Protein AF-N9XUN8-F1 (afdb_monomer_lite)

pLDDT: mean 89.66, std 9.41, range [44.03, 97.38]

Secondary structure (DSSP, 8-state):
-HHHHHHHHTT----HHHHHHHHHHHHHHHHHHHHHHHHHHHHHHT--SHHHHHH-TTT---HHHHHH-HHHHHHHHHHHHTS--TT-HHHHHHHHHHHHHHHHHHHHHHHHHHHHHHHHHHHHHHHHHHHHHHHHHHHHHHHHHHHHHHHHHHHHHHHHHHHHHT-

Foldseek 3Di:
DVVVCCVVQVPDDDPPVRVVVVVVVVVVVVVVVVVVVVVVVVCVVCQQDLVNLQPDPVNVHHSVRCVVDPVNVVVSVVCNVPDDPPPCPVVVVVVVVVVVVVVVVVVVVVVVVVVVVVVVVVVVVVVVVVVVVVVVVVVVVVVVVVVVVVVVVVVVVVVVVVVVVVD

Radius of gyration: 45.72 Å; chains: 1; bounding box: 92×38×137 Å

Sequence (167 aa):
MDEILRELFSGEEIPQKSLDRILKAEEIINNVELENQKLVQNIEKNEINISFFANDKKLGITRKSIYLDKYLLKFLNYRIKNKKDYLNVNKIEKLEKNIEDLNEEYYKVIDNIIDVFDLRMQSETYQKTIEELLEENKKLRNVVKEKQITINNLNNELKSYKIIKLR

Structure (mmCIF, N/CA/C/O backbone):
data_AF-N9XUN8-F1
#
_entry.id   AF-N9XUN8-F1
#
loop_
_atom_site.group_PDB
_atom_site.id
_atom_site.type_symbol
_atom_site.label_atom_id
_atom_site.label_alt_id
_atom_site.label_comp_id
_atom_site.label_asym_id
_atom_site.label_entity_id
_atom_site.label_seq_id
_atom_site.pdbx_PDB_ins_code
_atom_site.Cartn_x
_atom_site.Cartn_y
_atom_site.Cartn_z
_atom_site.occupancy
_atom_site.B_iso_or_equiv
_atom_site.auth_seq_id
_atom_site.auth_comp_id
_atom_site.auth_asym_id
_atom_site.auth_atom_id
_atom_site.pdbx_PDB_model_num
ATOM 1 N N . MET A 1 1 ? 1.555 -18.604 31.772 1.00 58.94 1 MET A N 1
ATOM 2 C CA . MET A 1 1 ? 2.174 -18.219 33.058 1.00 58.94 1 MET A CA 1
ATOM 3 C C . MET A 1 1 ? 3.481 -18.973 33.282 1.00 58.94 1 MET A C 1
ATOM 5 O O . MET A 1 1 ? 4.511 -18.319 33.316 1.00 58.94 1 MET A O 1
ATOM 9 N N . ASP A 1 2 ? 3.481 -20.313 33.314 1.00 63.94 2 ASP A N 1
ATOM 10 C CA . ASP A 1 2 ? 4.719 -21.107 33.465 1.00 63.94 2 ASP A CA 1
ATOM 11 C C . ASP A 1 2 ? 5.776 -20.846 32.381 1.00 63.94 2 ASP A C 1
ATOM 13 O O . ASP A 1 2 ? 6.959 -20.795 32.697 1.00 63.94 2 ASP A O 1
ATOM 17 N N . GLU A 1 3 ? 5.382 -20.636 31.122 1.00 69.19 3 GLU A N 1
ATOM 18 C CA . GLU A 1 3 ? 6.335 -20.313 30.045 1.00 69.19 3 GLU A CA 1
ATOM 19 C C . GLU A 1 3 ? 6.958 -18.922 30.198 1.00 69.19 3 GLU A C 1
ATOM 21 O O . GLU A 1 3 ? 8.174 -18.801 30.124 1.00 69.19 3 GLU A O 1
ATOM 26 N N . ILE A 1 4 ? 6.157 -17.898 30.511 1.00 75.00 4 ILE A N 1
ATOM 27 C CA . ILE A 1 4 ? 6.629 -16.514 30.705 1.00 75.00 4 ILE A CA 1
ATOM 28 C C . ILE A 1 4 ? 7.573 -16.425 31.912 1.00 75.00 4 ILE A C 1
ATOM 30 O O . ILE A 1 4 ? 8.613 -15.774 31.853 1.00 75.00 4 ILE A O 1
ATOM 34 N N . LEU A 1 5 ? 7.239 -17.111 33.011 1.00 74.44 5 LEU A N 1
ATOM 35 C CA . LEU A 1 5 ? 8.100 -17.158 34.194 1.00 74.44 5 LEU A CA 1
ATOM 36 C C . LEU A 1 5 ? 9.396 -17.934 33.925 1.00 74.44 5 LEU A C 1
ATOM 38 O O . LEU A 1 5 ? 10.455 -17.523 34.395 1.00 74.44 5 LEU A O 1
ATOM 42 N N . ARG A 1 6 ? 9.345 -19.024 33.146 1.00 72.19 6 ARG A N 1
ATOM 43 C CA . ARG A 1 6 ? 10.550 -19.765 32.732 1.00 72.19 6 ARG A CA 1
ATOM 44 C C . ARG A 1 6 ? 11.441 -18.947 31.803 1.00 72.19 6 ARG A C 1
ATOM 46 O O . ARG A 1 6 ? 12.657 -19.016 31.948 1.00 72.19 6 ARG A O 1
ATOM 53 N N . GLU A 1 7 ? 10.856 -18.176 30.894 1.00 79.12 7 GLU A N 1
ATOM 54 C CA . GLU A 1 7 ? 11.583 -17.297 29.978 1.00 79.12 7 GLU A CA 1
ATOM 55 C C . GLU A 1 7 ? 12.267 -16.142 30.725 1.00 79.12 7 GLU A C 1
ATOM 57 O O . GLU A 1 7 ? 13.452 -15.889 30.520 1.00 79.12 7 GLU A O 1
ATOM 62 N N . LEU A 1 8 ? 11.560 -15.489 31.652 1.00 80.00 8 LEU A N 1
ATOM 63 C CA . LEU A 1 8 ? 12.080 -14.327 32.382 1.00 80.00 8 LEU A CA 1
ATOM 64 C C . LEU A 1 8 ? 13.109 -14.677 33.459 1.00 80.00 8 LEU A C 1
ATOM 66 O O . LEU A 1 8 ? 14.034 -13.900 33.680 1.00 80.00 8 LEU A O 1
ATOM 70 N N . PHE A 1 9 ? 12.948 -15.814 34.139 1.00 82.94 9 PHE A N 1
ATOM 71 C CA . PHE A 1 9 ? 13.759 -16.151 35.313 1.00 82.94 9 PHE A CA 1
ATOM 72 C C . PHE A 1 9 ? 14.689 -17.349 35.100 1.00 82.94 9 PHE A C 1
ATOM 74 O O . PHE A 1 9 ? 15.444 -17.679 36.001 1.00 82.94 9 PHE A O 1
ATOM 81 N N . SER A 1 10 ? 14.680 -17.999 33.928 1.00 76.62 10 SER A N 1
ATOM 82 C CA . SER A 1 10 ? 15.698 -18.981 33.498 1.00 76.62 10 SER A CA 1
ATOM 83 C C . SER A 1 10 ? 16.107 -20.032 34.552 1.00 76.62 10 SER A C 1
ATOM 85 O O . SER A 1 10 ? 17.269 -20.422 34.643 1.00 76.62 10 SER A O 1
ATOM 87 N N . GLY A 1 11 ? 15.151 -20.519 35.349 1.00 67.75 11 GLY A N 1
ATOM 88 C CA . GLY A 1 11 ? 15.398 -21.535 36.381 1.00 67.75 11 GLY A CA 1
ATOM 89 C C . GLY A 1 11 ? 15.862 -21.001 37.741 1.00 67.75 11 GLY A C 1
ATOM 90 O O . GLY A 1 11 ? 16.204 -21.803 38.608 1.00 67.75 11 GLY A O 1
ATOM 91 N N . GLU A 1 12 ? 15.853 -19.684 37.957 1.00 79.06 12 GLU A N 1
ATOM 92 C CA . GLU A 1 12 ? 16.028 -19.083 39.280 1.00 79.06 12 GLU A CA 1
ATOM 93 C C . GLU A 1 12 ? 14.847 -19.413 40.203 1.00 79.06 12 GLU A C 1
ATOM 95 O O . GLU A 1 12 ? 13.677 -19.389 39.807 1.00 79.06 12 GLU A O 1
ATOM 100 N N . GLU A 1 13 ? 15.153 -19.706 41.467 1.00 81.19 13 GLU A N 1
ATOM 101 C CA . GLU A 1 13 ? 14.137 -19.977 42.478 1.00 81.19 13 GLU A CA 1
ATOM 102 C C . GLU A 1 13 ? 13.512 -18.652 42.944 1.00 81.19 13 GLU A C 1
ATOM 104 O O . GLU A 1 13 ? 14.134 -17.847 43.640 1.00 81.19 13 GLU A O 1
ATOM 109 N N . ILE A 1 14 ? 12.270 -18.397 42.526 1.00 83.69 14 ILE A N 1
ATOM 110 C CA . ILE A 1 14 ? 11.558 -17.159 42.854 1.00 83.69 14 ILE A CA 1
ATOM 111 C C . ILE A 1 14 ? 11.118 -17.210 44.327 1.00 83.69 14 ILE A C 1
ATOM 113 O O . ILE A 1 14 ? 10.348 -18.099 44.702 1.00 83.69 14 ILE A O 1
ATOM 117 N N . PRO A 1 15 ? 11.507 -16.239 45.179 1.00 91.50 15 PRO A N 1
ATOM 118 C CA . PRO A 1 15 ? 11.033 -16.193 46.558 1.00 91.50 15 PRO A CA 1
ATOM 119 C C . PRO A 1 15 ? 9.504 -16.121 46.619 1.00 91.50 15 PRO A C 1
ATOM 121 O O . PRO A 1 15 ? 8.899 -15.313 45.912 1.00 91.50 15 PRO A O 1
ATOM 124 N N . GLN A 1 16 ? 8.875 -16.873 47.529 1.00 88.69 16 GLN A N 1
ATOM 125 C CA . GLN A 1 16 ? 7.408 -16.984 47.606 1.00 88.69 16 GLN A CA 1
ATOM 126 C C . GLN A 1 16 ? 6.687 -15.626 47.639 1.00 88.69 16 GLN A C 1
ATOM 128 O O . GLN A 1 16 ? 5.711 -15.414 46.930 1.00 88.69 16 GLN A O 1
ATOM 133 N N . LYS A 1 17 ? 7.204 -14.655 48.406 1.00 94.00 17 LYS A N 1
ATOM 134 C CA . LYS A 1 17 ? 6.619 -13.301 48.472 1.00 94.00 17 LYS A CA 1
ATOM 135 C C . LYS A 1 17 ? 6.643 -12.569 47.129 1.00 94.00 17 LYS A C 1
ATOM 137 O O . LYS A 1 17 ? 5.767 -11.745 46.874 1.00 94.00 17 LYS A O 1
ATOM 142 N N . SER A 1 18 ? 7.670 -12.802 46.318 1.00 91.81 18 SER A N 1
ATOM 143 C CA . SER A 1 18 ? 7.778 -12.237 44.974 1.00 91.81 18 SER A CA 1
ATOM 144 C C . SER A 1 18 ? 6.825 -12.955 44.027 1.00 91.81 18 SER A C 1
ATOM 146 O O . SER A 1 18 ? 6.095 -12.282 43.306 1.00 91.81 18 SER A O 1
ATOM 148 N N . LEU A 1 19 ? 6.753 -14.288 44.103 1.00 89.19 19 LEU A N 1
ATOM 149 C CA . LEU A 1 19 ? 5.812 -15.090 43.324 1.00 89.19 19 LEU A CA 1
ATOM 150 C C . LEU A 1 19 ? 4.359 -14.652 43.570 1.00 89.19 19 LEU A C 1
ATOM 152 O O . LEU A 1 19 ? 3.648 -14.347 42.620 1.00 89.19 19 LEU A O 1
ATOM 156 N N . ASP A 1 20 ? 3.949 -14.490 44.831 1.00 90.56 20 ASP A N 1
ATOM 157 C CA . ASP A 1 20 ? 2.599 -14.032 45.189 1.00 90.56 20 ASP A CA 1
ATOM 158 C C . ASP A 1 20 ? 2.271 -12.642 44.609 1.00 90.56 20 ASP A C 1
ATOM 160 O O . ASP A 1 20 ? 1.130 -12.359 44.239 1.00 90.56 20 ASP A O 1
ATOM 164 N N . ARG A 1 21 ? 3.261 -11.740 44.537 1.00 93.69 21 ARG A N 1
ATOM 165 C CA . ARG A 1 21 ? 3.089 -10.407 43.933 1.00 93.69 21 ARG A CA 1
ATOM 166 C C . ARG A 1 21 ? 2.976 -10.487 42.419 1.00 93.69 21 ARG A C 1
ATOM 168 O O . ARG A 1 21 ? 2.166 -9.760 41.856 1.00 93.69 21 ARG A O 1
ATOM 175 N N . ILE A 1 22 ? 3.762 -11.355 41.785 1.00 91.25 22 ILE A N 1
ATOM 176 C CA . ILE A 1 22 ? 3.708 -11.583 40.340 1.00 91.25 22 ILE A CA 1
ATOM 177 C C . ILE A 1 22 ? 2.347 -12.167 39.957 1.00 91.25 22 ILE A C 1
ATOM 179 O O . ILE A 1 22 ? 1.711 -11.644 39.052 1.00 91.25 22 ILE A O 1
ATOM 183 N N . LEU A 1 23 ? 1.845 -13.158 40.699 1.00 89.69 23 LEU A N 1
ATOM 184 C CA . LEU A 1 23 ? 0.512 -13.726 40.469 1.00 89.69 23 LEU A CA 1
ATOM 185 C C . LEU A 1 23 ? -0.594 -12.667 40.567 1.00 89.69 23 LEU A C 1
ATOM 187 O O . LEU A 1 23 ? -1.477 -12.619 39.716 1.00 89.69 23 LEU A O 1
ATOM 191 N N . LYS A 1 24 ? -0.522 -11.773 41.561 1.00 94.19 24 LYS A N 1
ATOM 192 C CA . LYS A 1 24 ? -1.464 -10.648 41.684 1.00 94.19 24 LYS A CA 1
ATOM 193 C C . LYS A 1 24 ? -1.336 -9.642 40.545 1.00 94.19 24 LYS A C 1
ATOM 195 O O . LYS A 1 24 ? -2.346 -9.125 40.079 1.00 94.19 24 LYS A O 1
ATOM 200 N N . ALA A 1 25 ? -0.112 -9.333 40.117 1.00 94.00 25 ALA A N 1
ATOM 201 C CA . ALA A 1 25 ? 0.111 -8.451 38.977 1.00 94.00 25 ALA A CA 1
ATOM 202 C C . ALA A 1 25 ? -0.495 -9.054 37.703 1.00 94.00 25 ALA A C 1
ATOM 204 O O . ALA A 1 25 ? -1.202 -8.360 36.982 1.00 94.00 25 ALA A O 1
ATOM 205 N N . GLU A 1 26 ? -0.298 -10.353 37.489 1.00 91.31 26 GLU A N 1
ATOM 206 C CA . GLU A 1 26 ? -0.846 -11.091 36.355 1.00 91.31 26 GLU A CA 1
ATOM 207 C C . GLU A 1 26 ? -2.380 -11.135 36.380 1.00 91.31 26 GLU A C 1
ATOM 209 O O . GLU A 1 26 ? -3.030 -10.963 35.353 1.00 91.31 26 GLU A O 1
ATOM 214 N N . GLU A 1 27 ? -2.993 -11.307 37.553 1.00 94.81 27 GLU A N 1
ATOM 215 C CA . GLU A 1 27 ? -4.449 -11.224 37.704 1.00 94.81 27 GLU A CA 1
ATOM 216 C C . GLU A 1 27 ? -4.976 -9.832 37.318 1.00 94.81 27 GLU A C 1
ATOM 218 O O . GLU A 1 27 ? -5.962 -9.713 36.588 1.00 94.81 27 GLU A O 1
ATOM 223 N N . ILE A 1 28 ? -4.295 -8.767 37.756 1.00 96.56 28 ILE A N 1
ATOM 224 C CA . ILE A 1 28 ? -4.647 -7.390 37.387 1.00 96.56 28 ILE A CA 1
ATOM 225 C C . ILE A 1 28 ? -4.500 -7.181 35.875 1.00 96.56 28 ILE A C 1
ATOM 227 O O . ILE A 1 28 ? -5.413 -6.631 35.261 1.00 96.56 28 ILE A O 1
ATOM 231 N N . ILE A 1 29 ? -3.395 -7.633 35.274 1.00 94.75 29 ILE A N 1
ATOM 232 C CA . ILE A 1 29 ? -3.150 -7.530 33.829 1.00 94.75 29 ILE A CA 1
ATOM 233 C C . ILE A 1 29 ? -4.267 -8.234 33.055 1.00 94.75 29 ILE A C 1
ATOM 235 O O . ILE A 1 29 ? -4.909 -7.601 32.222 1.00 94.75 29 ILE A O 1
ATOM 239 N N . ASN A 1 30 ? -4.581 -9.487 33.395 1.00 95.00 30 ASN A N 1
ATOM 240 C CA . ASN A 1 30 ? -5.645 -10.251 32.740 1.00 95.00 30 ASN A CA 1
ATOM 241 C C . ASN A 1 30 ? -7.010 -9.553 32.835 1.00 95.00 30 ASN A C 1
ATOM 243 O O . ASN A 1 30 ? -7.751 -9.483 31.853 1.00 95.00 30 ASN A O 1
ATOM 247 N N . ASN A 1 31 ? -7.349 -8.999 34.002 1.00 96.88 31 ASN A N 1
ATOM 248 C CA . ASN A 1 31 ? -8.597 -8.258 34.183 1.00 96.88 31 ASN A CA 1
ATOM 249 C C . ASN A 1 31 ? -8.656 -7.008 33.292 1.00 96.88 31 ASN A C 1
ATOM 251 O O . ASN A 1 31 ? -9.680 -6.756 32.652 1.00 96.88 31 ASN A O 1
ATOM 255 N N . VAL A 1 32 ? -7.556 -6.254 33.215 1.00 96.62 32 VAL A N 1
ATOM 256 C CA . VAL A 1 32 ? -7.445 -5.066 32.356 1.00 96.62 32 VAL A CA 1
ATOM 257 C C . VAL A 1 32 ? -7.500 -5.445 30.874 1.00 96.62 32 VAL A C 1
ATOM 259 O O . VAL A 1 32 ? -8.175 -4.775 30.094 1.00 96.62 32 VAL A O 1
ATOM 262 N N . GLU A 1 33 ? -6.849 -6.531 30.461 1.00 95.88 33 GLU A N 1
ATOM 263 C CA . GLU A 1 33 ? -6.904 -7.014 29.079 1.00 95.88 33 GLU A CA 1
ATOM 264 C C . GLU A 1 33 ? -8.320 -7.425 28.666 1.00 95.88 33 GLU A C 1
ATOM 266 O O . GLU A 1 33 ? -8.784 -7.042 27.589 1.00 95.88 33 GLU A O 1
ATOM 271 N N . LEU A 1 34 ? -9.048 -8.128 29.536 1.00 96.94 34 LEU A N 1
ATOM 272 C CA . LEU A 1 34 ? -10.452 -8.477 29.305 1.00 96.94 34 LEU A CA 1
ATOM 273 C C . LEU A 1 34 ? -11.345 -7.236 29.186 1.00 96.94 34 LEU A C 1
ATOM 275 O O . LEU A 1 34 ? -12.274 -7.211 28.374 1.00 96.94 34 LEU A O 1
ATOM 279 N N . GLU A 1 35 ? -11.094 -6.202 29.990 1.00 96.88 35 GLU A N 1
ATOM 280 C CA . GLU A 1 35 ? -11.808 -4.929 29.884 1.00 96.88 35 GLU A CA 1
ATOM 281 C C . GLU A 1 35 ? -11.498 -4.224 28.557 1.00 96.88 35 GLU A C 1
ATOM 283 O O . GLU A 1 35 ? -12.420 -3.829 27.839 1.00 96.88 35 GLU A O 1
ATOM 288 N N . ASN A 1 36 ? -10.224 -4.155 28.172 1.00 94.75 36 ASN A N 1
ATOM 289 C CA . ASN A 1 36 ? -9.796 -3.578 26.900 1.00 94.75 36 ASN A CA 1
ATOM 290 C C . ASN A 1 36 ? -10.429 -4.300 25.703 1.00 94.75 36 ASN A C 1
ATOM 292 O O . ASN A 1 36 ? -10.943 -3.644 24.797 1.00 94.75 36 ASN A O 1
ATOM 296 N N . GLN A 1 37 ? -10.483 -5.634 25.714 1.00 95.19 37 GLN A N 1
ATOM 297 C CA . GLN A 1 37 ? -11.159 -6.413 24.669 1.00 95.19 37 GLN A CA 1
ATOM 298 C C . GLN A 1 37 ? -12.646 -6.054 24.553 1.00 95.19 37 GLN A C 1
ATOM 300 O O . GLN A 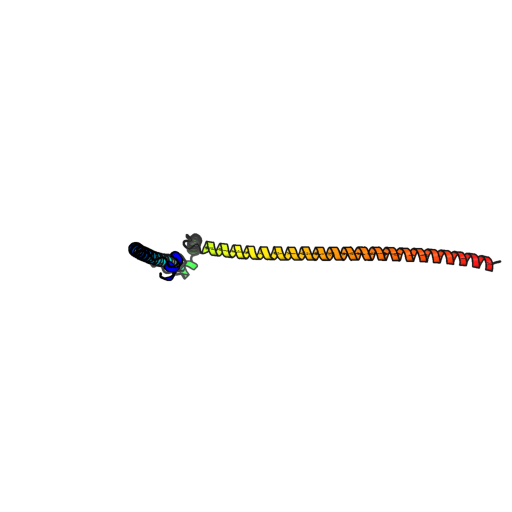1 37 ? -13.159 -5.863 23.448 1.00 95.19 37 GLN A O 1
ATOM 305 N N . LYS A 1 38 ? -13.350 -5.900 25.683 1.00 96.06 38 LYS A N 1
ATOM 306 C CA . LYS A 1 38 ? -14.753 -5.452 25.682 1.00 96.06 38 LYS A CA 1
ATOM 307 C C . LYS A 1 38 ? -14.892 -4.038 25.122 1.00 96.06 38 LYS A C 1
ATOM 309 O O . LYS A 1 38 ? -15.833 -3.770 24.376 1.00 96.06 38 LYS A O 1
ATOM 314 N N . LEU A 1 39 ? -13.974 -3.133 25.462 1.00 93.62 39 LEU A N 1
ATOM 315 C CA . LEU A 1 39 ? -13.976 -1.766 24.942 1.00 93.62 39 LEU A CA 1
ATOM 316 C C . LEU A 1 39 ? -13.772 -1.738 23.424 1.00 93.62 39 LEU A C 1
ATOM 318 O O . LEU A 1 39 ? -14.514 -1.033 22.743 1.00 93.62 39 LEU A O 1
ATOM 322 N N . VAL A 1 40 ? -12.855 -2.545 22.884 1.00 92.00 40 VAL A N 1
ATOM 323 C CA . VAL A 1 40 ? -12.652 -2.687 21.431 1.00 92.00 40 VAL A CA 1
ATOM 324 C C . VAL A 1 40 ? -13.932 -3.170 20.748 1.00 92.00 40 VAL A C 1
ATOM 326 O O . VAL A 1 40 ? -14.431 -2.498 19.847 1.00 92.00 40 VAL A O 1
ATOM 329 N N . GLN A 1 41 ? -14.544 -4.250 21.243 1.00 92.38 41 GLN A N 1
ATOM 330 C CA . GLN A 1 41 ? -15.810 -4.757 20.694 1.00 92.38 41 GLN A CA 1
ATOM 331 C C . GLN A 1 41 ? -16.934 -3.713 20.747 1.00 92.38 41 GLN A C 1
ATOM 333 O O . GLN A 1 41 ? -17.773 -3.637 19.849 1.00 92.38 41 GLN A O 1
ATOM 338 N N . ASN A 1 42 ? -16.983 -2.903 21.806 1.00 91.81 42 ASN A N 1
ATOM 339 C CA . ASN A 1 42 ? -17.965 -1.830 21.928 1.00 91.81 42 ASN A CA 1
ATOM 340 C C . ASN A 1 42 ? -17.700 -0.696 20.933 1.00 91.81 42 ASN A C 1
ATOM 342 O O . ASN A 1 42 ? -18.653 -0.138 20.395 1.00 91.81 42 ASN A O 1
ATOM 346 N N . ILE A 1 43 ? -16.439 -0.349 20.673 1.00 89.69 43 ILE A N 1
ATOM 347 C CA . ILE A 1 43 ? -16.072 0.643 19.655 1.00 89.69 43 ILE A CA 1
ATOM 348 C C . ILE A 1 43 ? -16.505 0.156 18.267 1.00 89.69 43 ILE A C 1
ATOM 350 O O . ILE A 1 43 ? -17.145 0.914 17.540 1.00 89.69 43 ILE A O 1
ATOM 354 N N . GLU A 1 44 ? -16.236 -1.107 17.933 1.00 86.38 44 GLU A N 1
ATOM 355 C CA . GLU A 1 44 ? -16.631 -1.715 16.655 1.00 86.38 44 GLU A CA 1
ATOM 356 C C . GLU A 1 44 ? -18.155 -1.779 16.491 1.00 86.38 44 GLU A C 1
ATOM 358 O O . GLU A 1 44 ? -18.695 -1.394 15.457 1.00 86.38 44 GLU A O 1
ATOM 363 N N . LYS A 1 45 ? -18.892 -2.192 17.529 1.00 86.25 45 LYS A N 1
ATOM 364 C CA . LYS A 1 45 ? -20.367 -2.212 17.492 1.00 86.25 45 LYS A CA 1
ATOM 365 C C . LYS A 1 45 ? -20.982 -0.822 17.344 1.00 86.25 45 LYS A C 1
ATOM 367 O O . LYS A 1 45 ? -22.042 -0.687 16.736 1.00 86.25 45 LYS A O 1
ATOM 372 N N . ASN A 1 46 ? -20.336 0.197 17.905 1.00 86.00 46 ASN A N 1
ATOM 373 C CA . ASN A 1 46 ? -20.771 1.591 17.824 1.00 86.00 46 ASN A CA 1
ATOM 374 C C . ASN A 1 46 ? -20.243 2.302 16.572 1.00 86.00 46 ASN A C 1
ATOM 376 O O . ASN A 1 46 ? -20.260 3.536 16.499 1.00 86.00 46 ASN A O 1
ATOM 380 N N . GLU A 1 47 ? -19.764 1.551 15.581 1.00 85.94 47 GLU A N 1
ATOM 381 C CA . GLU A 1 47 ? -19.284 2.127 14.345 1.00 85.94 47 GLU A CA 1
ATOM 382 C C . GLU A 1 47 ? -20.397 2.903 13.624 1.00 85.94 47 GLU A C 1
ATOM 384 O O . GLU A 1 47 ? -21.447 2.382 13.240 1.00 85.94 47 GLU A O 1
ATOM 389 N N . ILE A 1 48 ? -20.127 4.185 13.388 1.00 88.38 48 ILE A N 1
ATOM 390 C CA . ILE A 1 48 ? -21.029 5.060 12.651 1.00 88.38 48 ILE A CA 1
ATOM 391 C C . ILE A 1 48 ? -20.985 4.678 11.165 1.00 88.38 48 ILE A C 1
ATOM 393 O O . ILE A 1 48 ? -19.977 4.887 10.484 1.00 88.38 48 ILE A O 1
ATOM 397 N N . ASN A 1 49 ? -22.105 4.160 10.664 1.00 88.94 49 ASN A N 1
ATOM 398 C CA . ASN A 1 49 ? -22.366 3.858 9.258 1.00 88.94 49 ASN A CA 1
ATOM 399 C C . ASN A 1 49 ? -23.855 4.122 8.927 1.00 88.94 49 ASN A C 1
ATOM 401 O O . ASN A 1 49 ? -24.648 4.456 9.805 1.00 88.94 49 ASN A O 1
ATOM 405 N N . ILE A 1 50 ? -24.275 4.003 7.662 1.00 89.56 50 ILE A N 1
ATOM 406 C CA . ILE A 1 50 ? -25.682 4.263 7.278 1.00 89.56 50 ILE A CA 1
ATOM 407 C C . ILE A 1 50 ? -26.655 3.310 7.994 1.00 89.56 50 ILE A C 1
ATOM 409 O O . ILE A 1 50 ? -27.764 3.701 8.359 1.00 89.56 50 ILE A O 1
ATOM 413 N N . SER A 1 51 ? -26.230 2.069 8.236 1.00 87.69 51 SER A N 1
ATOM 414 C CA . SER A 1 51 ? -27.021 1.066 8.951 1.00 87.69 51 SER A CA 1
ATOM 415 C C . SER A 1 51 ? -27.255 1.446 10.410 1.00 87.69 51 SER A C 1
ATOM 417 O O . SER A 1 51 ? -28.361 1.243 10.899 1.00 87.69 51 SER A O 1
ATOM 419 N N . PHE A 1 52 ? -26.253 2.028 11.072 1.00 88.19 52 PHE A N 1
ATOM 420 C CA . PHE A 1 52 ? -26.349 2.546 12.434 1.00 88.19 52 PHE A CA 1
ATOM 421 C C . PHE A 1 52 ? -27.492 3.562 12.545 1.00 88.19 52 PHE A C 1
ATOM 423 O O . PHE A 1 52 ? -28.383 3.394 13.371 1.00 88.19 52 PHE A O 1
ATOM 430 N N . PHE A 1 53 ? -27.538 4.550 11.646 1.00 87.62 53 PHE A N 1
ATOM 431 C CA . PHE A 1 53 ? -28.598 5.564 11.643 1.00 87.62 53 PHE A CA 1
ATOM 432 C C . PHE A 1 53 ? -29.976 5.000 11.291 1.00 87.62 53 PHE A C 1
ATOM 434 O O . PHE A 1 53 ? -30.972 5.418 11.871 1.00 87.62 53 PHE A O 1
ATOM 441 N N . ALA A 1 54 ? -30.046 4.049 10.357 1.00 86.81 54 ALA A N 1
ATOM 442 C CA . ALA A 1 54 ? -31.316 3.447 9.955 1.00 86.81 54 ALA A CA 1
ATOM 443 C C . ALA A 1 54 ? -31.919 2.509 11.013 1.00 86.81 54 ALA A C 1
ATOM 445 O O . ALA A 1 54 ? -33.124 2.267 11.013 1.00 86.81 54 ALA A O 1
ATOM 446 N N . ASN A 1 55 ? -31.078 1.959 11.888 1.00 85.25 55 ASN A N 1
ATOM 447 C CA 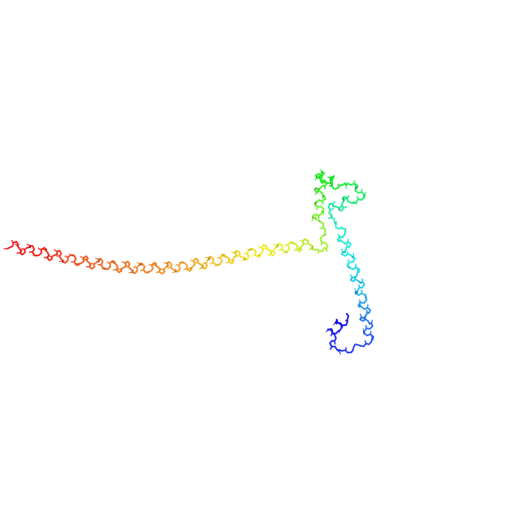. ASN A 1 55 ? -31.493 1.090 12.985 1.00 85.25 55 ASN A CA 1
ATOM 448 C C . ASN A 1 55 ? -31.767 1.878 14.279 1.00 85.25 55 ASN A C 1
ATOM 450 O O . ASN A 1 55 ? -32.268 1.305 15.250 1.00 85.25 55 ASN A O 1
ATOM 454 N N . ASP A 1 56 ? -31.444 3.173 14.311 1.00 86.50 56 ASP A N 1
ATOM 455 C CA . ASP A 1 56 ? -31.676 4.020 15.471 1.00 86.50 56 ASP A CA 1
ATOM 456 C C . ASP A 1 56 ? -33.165 4.374 15.605 1.00 86.50 56 ASP A C 1
ATOM 458 O O . ASP A 1 56 ? -33.786 5.000 14.738 1.00 86.50 56 ASP A O 1
ATOM 462 N N . LYS A 1 57 ? -33.748 3.978 16.741 1.00 82.25 57 LYS A N 1
ATOM 463 C CA . LYS A 1 57 ? -35.176 4.172 17.025 1.00 82.25 57 LYS A CA 1
ATOM 464 C C . LYS A 1 57 ? -35.570 5.644 17.172 1.00 82.25 57 LYS A C 1
ATOM 466 O O . LYS A 1 57 ? -36.747 5.948 17.011 1.00 82.25 57 LYS A O 1
ATOM 471 N N . LYS A 1 58 ? -34.637 6.543 17.506 1.00 86.69 58 LYS A N 1
ATOM 472 C CA . LYS A 1 58 ? -34.923 7.978 17.662 1.00 86.69 58 LYS A CA 1
ATOM 473 C C . LYS A 1 58 ? -34.987 8.677 16.314 1.00 86.69 58 LYS A C 1
ATOM 475 O O . LYS A 1 58 ? -35.779 9.600 16.165 1.00 86.69 58 LYS A O 1
ATOM 480 N N . LEU A 1 59 ? -34.170 8.249 15.350 1.00 83.06 59 LEU A N 1
ATOM 481 C CA . LEU A 1 59 ? -34.203 8.813 14.003 1.00 83.06 59 LEU A CA 1
ATOM 482 C C . LEU A 1 59 ? -35.473 8.384 13.257 1.00 83.06 59 LEU A C 1
ATOM 484 O O . LEU A 1 59 ? -36.090 9.202 12.584 1.00 83.06 59 LEU A O 1
ATOM 488 N N . GLY A 1 60 ? -35.874 7.113 13.380 1.00 81.38 60 GLY A N 1
ATOM 489 C CA . GLY A 1 60 ? -37.111 6.605 12.774 1.00 81.38 60 GLY A CA 1
ATOM 490 C C . GLY A 1 60 ? -37.115 6.603 11.237 1.00 81.38 60 GLY A C 1
ATOM 491 O O . GLY A 1 60 ? -38.182 6.587 10.627 1.00 81.38 60 GLY A O 1
ATOM 492 N N . ILE A 1 61 ? -35.940 6.628 10.595 1.00 87.69 61 ILE A N 1
ATOM 493 C CA . ILE A 1 61 ? -35.787 6.692 9.133 1.00 87.69 61 ILE A CA 1
ATOM 494 C C . ILE A 1 61 ? -35.259 5.355 8.605 1.00 87.69 61 ILE A C 1
ATOM 496 O O . ILE A 1 61 ? -34.285 4.813 9.114 1.00 87.69 61 ILE A O 1
ATOM 500 N N . THR A 1 62 ? -35.860 4.832 7.534 1.00 89.25 62 THR A N 1
ATOM 501 C CA . THR A 1 62 ? -35.367 3.607 6.880 1.00 89.25 62 THR A CA 1
ATOM 502 C C . THR A 1 62 ? -34.117 3.875 6.034 1.00 89.25 62 THR A C 1
ATOM 504 O O . THR A 1 62 ? -33.933 4.978 5.517 1.00 89.25 62 THR A O 1
ATOM 507 N N . ARG A 1 63 ? -33.296 2.846 5.765 1.00 89.62 63 ARG A N 1
ATOM 508 C CA . ARG A 1 63 ? -32.158 2.974 4.826 1.00 89.62 63 ARG A CA 1
ATOM 509 C C . ARG A 1 63 ? -32.587 3.532 3.470 1.00 89.62 63 ARG A C 1
ATOM 511 O O . ARG A 1 63 ? -31.918 4.404 2.931 1.00 89.62 63 ARG A O 1
ATOM 518 N N . LYS A 1 64 ? -33.716 3.059 2.930 1.00 92.62 64 LYS A N 1
ATOM 519 C CA . LYS A 1 64 ? -34.239 3.515 1.634 1.00 92.62 64 LYS A CA 1
ATOM 520 C C . LYS A 1 64 ? -34.513 5.019 1.648 1.00 92.62 64 LYS A C 1
ATOM 522 O O . LYS A 1 64 ? -34.123 5.712 0.717 1.00 92.62 64 LYS A O 1
ATOM 527 N N . SER A 1 65 ? -35.128 5.520 2.716 1.00 91.88 65 SER A N 1
ATOM 528 C CA . SER A 1 65 ? -35.395 6.949 2.895 1.00 91.88 65 SER A CA 1
ATOM 529 C C . SER A 1 65 ? -34.103 7.768 2.984 1.00 91.88 65 SER A C 1
ATOM 531 O O . SER A 1 65 ? -34.027 8.824 2.366 1.00 91.88 65 SER A O 1
ATOM 533 N N . ILE A 1 66 ? -33.064 7.256 3.659 1.00 92.06 66 ILE A N 1
ATOM 534 C CA . ILE A 1 66 ? -31.743 7.906 3.703 1.00 92.06 66 ILE A CA 1
ATOM 535 C C . ILE A 1 66 ? -31.145 8.037 2.298 1.00 92.06 66 ILE A C 1
ATOM 537 O O . ILE A 1 66 ? -30.659 9.104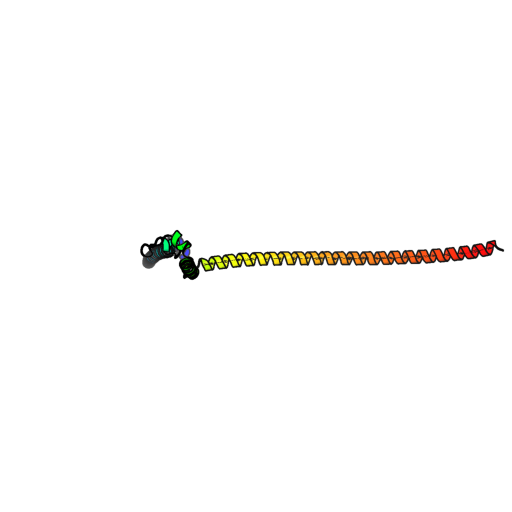 1.948 1.00 92.06 66 ILE A O 1
ATOM 541 N N . TYR A 1 67 ? -31.185 6.980 1.482 1.00 92.38 67 TYR A N 1
ATOM 542 C CA . TYR A 1 67 ? -30.616 7.025 0.130 1.00 92.38 67 TYR A CA 1
ATOM 543 C C . TYR A 1 67 ? -31.410 7.901 -0.847 1.00 92.38 67 TYR A C 1
ATOM 545 O O . TYR A 1 67 ? -30.833 8.416 -1.803 1.00 92.38 67 TYR A O 1
ATOM 553 N N . LEU A 1 68 ? -32.715 8.071 -0.621 1.00 94.69 68 LEU A N 1
ATOM 554 C CA . LEU A 1 68 ? -33.567 8.943 -1.435 1.00 94.69 68 LEU A CA 1
ATOM 555 C C . LEU A 1 68 ? -33.378 10.429 -1.095 1.00 94.69 68 LEU A C 1
ATOM 557 O O . LEU A 1 68 ? -33.512 11.277 -1.976 1.00 94.69 68 LEU A O 1
ATOM 561 N N . ASP A 1 69 ? -33.034 10.754 0.152 1.00 94.56 69 ASP A N 1
ATOM 562 C CA . ASP A 1 69 ? -32.722 12.121 0.563 1.00 94.56 69 ASP A CA 1
ATOM 563 C C . ASP A 1 69 ? -31.245 12.455 0.296 1.00 94.56 69 ASP A C 1
ATOM 565 O O . ASP A 1 69 ? -30.338 12.141 1.072 1.00 94.56 69 ASP A O 1
ATOM 569 N N . LYS A 1 70 ? -30.999 13.161 -0.813 1.00 95.50 70 LYS A N 1
ATOM 570 C CA . LYS A 1 70 ? -29.656 13.589 -1.231 1.00 95.50 70 LYS A CA 1
ATOM 571 C C . LYS A 1 70 ? -28.937 14.441 -0.177 1.00 95.50 70 LYS A C 1
ATOM 573 O O . LYS A 1 70 ? -27.710 14.353 -0.075 1.00 95.50 70 LYS A O 1
ATOM 578 N N . TYR A 1 71 ? -29.651 15.287 0.567 1.00 95.81 71 TYR A N 1
ATOM 579 C CA . TYR A 1 71 ? -29.036 16.175 1.555 1.00 95.81 71 TYR A CA 1
ATOM 580 C C . TYR A 1 71 ? -28.621 15.390 2.793 1.00 95.81 71 TYR A C 1
ATOM 582 O O . TYR A 1 71 ? -27.471 15.502 3.231 1.00 95.81 71 TYR A O 1
ATOM 590 N N . LEU A 1 72 ? -29.519 14.541 3.296 1.00 93.44 72 LEU A N 1
ATOM 591 C CA . LEU A 1 72 ? -29.240 13.664 4.425 1.00 93.44 72 LEU A CA 1
ATOM 592 C C . LEU A 1 72 ? -28.099 12.697 4.101 1.00 93.44 72 LEU A C 1
ATOM 594 O O . LEU A 1 72 ? -27.134 12.616 4.859 1.00 93.44 72 LEU A O 1
ATOM 598 N N . LEU A 1 73 ? -28.149 12.025 2.947 1.00 94.69 73 LEU A N 1
ATOM 599 C CA . LEU A 1 73 ? -27.098 11.104 2.518 1.00 94.69 73 LEU A CA 1
ATOM 600 C C . LEU A 1 73 ? -25.734 11.800 2.435 1.00 94.69 73 LEU A C 1
ATOM 602 O O . LEU A 1 73 ? -24.736 11.271 2.925 1.00 94.69 73 LEU A O 1
ATOM 606 N N . LYS A 1 74 ? -25.679 13.005 1.851 1.00 96.12 74 LYS A N 1
ATOM 607 C CA . LYS A 1 74 ? -24.435 13.781 1.749 1.00 96.12 74 LYS A CA 1
ATOM 608 C C . LYS A 1 74 ? -23.887 14.145 3.130 1.00 96.12 74 LYS A C 1
ATOM 610 O O . LYS A 1 74 ? -22.683 14.018 3.353 1.00 96.12 74 LYS A O 1
ATOM 615 N N . PHE A 1 75 ? -24.750 14.568 4.052 1.00 94.88 75 PHE A N 1
ATOM 616 C CA . PHE A 1 75 ? -24.357 14.890 5.422 1.00 94.88 75 PHE A CA 1
ATOM 617 C C . PHE A 1 75 ? -23.839 13.659 6.179 1.00 94.88 75 PHE A C 1
ATOM 619 O O . PHE A 1 75 ? -22.749 13.707 6.753 1.00 94.88 75 PHE A O 1
ATOM 626 N N . LEU A 1 76 ? -24.575 12.544 6.143 1.00 94.06 76 LEU A N 1
ATOM 627 C CA . LEU A 1 76 ? -24.180 11.310 6.823 1.00 94.06 76 LEU A CA 1
ATOM 628 C C . LEU A 1 76 ? -22.865 10.767 6.265 1.00 94.06 76 LEU A C 1
ATOM 630 O O . LEU A 1 76 ? -21.963 10.469 7.042 1.00 94.06 76 LEU A O 1
ATOM 634 N N . ASN A 1 77 ? -22.697 10.735 4.941 1.00 94.44 77 ASN A N 1
ATOM 635 C CA . ASN A 1 77 ? -21.439 10.319 4.316 1.00 94.44 77 ASN A CA 1
ATOM 636 C C . ASN A 1 77 ? -20.267 11.218 4.723 1.00 94.44 77 ASN A C 1
ATOM 638 O O . ASN A 1 77 ? -19.185 10.714 5.017 1.00 94.44 77 ASN A O 1
ATOM 642 N N . TYR A 1 78 ? -20.469 12.538 4.798 1.00 94.75 78 TYR A N 1
ATOM 643 C CA . TYR A 1 78 ? -19.440 13.452 5.294 1.00 94.75 78 TYR A CA 1
ATOM 644 C C . TYR A 1 78 ? -19.058 13.145 6.748 1.00 94.75 78 TYR A C 1
ATOM 646 O O . TYR A 1 78 ? -17.874 13.122 7.083 1.00 94.75 78 TYR A O 1
ATOM 654 N N . ARG A 1 79 ? -20.035 12.886 7.624 1.00 93.19 79 ARG A N 1
ATOM 655 C CA . ARG A 1 79 ? -19.773 12.560 9.034 1.00 93.19 79 ARG A CA 1
ATOM 656 C C . ARG A 1 79 ? -19.124 11.190 9.217 1.00 93.19 79 ARG A C 1
ATOM 658 O O . ARG A 1 79 ? -18.222 11.084 10.037 1.00 93.19 79 ARG A O 1
ATOM 665 N N . ILE A 1 80 ? -19.535 10.186 8.443 1.00 91.81 80 ILE A N 1
ATOM 666 C CA . ILE A 1 80 ? -18.929 8.847 8.434 1.00 91.81 80 ILE A CA 1
ATOM 667 C C . ILE A 1 80 ? -17.472 8.940 7.974 1.00 91.81 80 ILE A C 1
ATOM 669 O O . ILE A 1 80 ? -16.593 8.410 8.642 1.00 91.81 80 ILE A O 1
ATOM 673 N N . LYS A 1 81 ? -17.199 9.670 6.884 1.00 89.69 81 LYS A N 1
ATOM 674 C CA . LYS A 1 81 ? -15.843 9.834 6.340 1.00 89.69 81 LYS A CA 1
ATOM 675 C C . LYS A 1 81 ? -14.892 10.555 7.300 1.00 89.69 81 LYS A C 1
ATOM 677 O O . LYS A 1 81 ? -13.717 10.226 7.352 1.00 89.69 81 LYS A O 1
ATOM 682 N N . ASN A 1 82 ? -15.389 11.542 8.045 1.00 88.81 82 ASN A N 1
ATOM 683 C CA . ASN A 1 82 ? -14.587 12.340 8.979 1.00 88.81 82 ASN A CA 1
ATOM 684 C C . ASN A 1 82 ? -14.710 11.866 10.437 1.00 88.81 82 ASN A C 1
ATOM 686 O O . ASN A 1 82 ? -14.434 12.636 11.362 1.00 88.81 82 ASN A O 1
ATOM 690 N N . LYS A 1 83 ? -15.180 10.634 10.672 1.00 87.81 83 LYS A N 1
ATOM 691 C CA . LYS A 1 83 ? -15.223 10.069 12.022 1.00 87.81 83 LYS A CA 1
ATOM 692 C C . LYS A 1 83 ? -13.802 9.864 12.547 1.00 87.81 83 LYS A C 1
ATOM 694 O O . LYS A 1 83 ? -12.858 9.686 11.780 1.00 87.81 83 LYS A O 1
ATOM 699 N N . LYS A 1 84 ? -13.652 9.889 13.870 1.00 88.31 84 LYS A N 1
ATOM 700 C CA . LYS A 1 84 ? -12.365 9.606 14.502 1.00 88.31 84 LYS A CA 1
ATOM 701 C C . LYS A 1 84 ? -12.004 8.137 14.270 1.00 88.31 84 LYS A C 1
ATOM 703 O O . LYS A 1 84 ? -12.826 7.254 14.498 1.00 88.31 84 LYS A O 1
ATOM 708 N N . ASP A 1 85 ? -10.783 7.903 13.811 1.00 86.31 85 ASP A N 1
ATOM 709 C CA . ASP A 1 85 ? -10.263 6.571 13.512 1.00 86.31 85 ASP A CA 1
ATOM 710 C C . ASP A 1 85 ? -9.651 5.942 14.771 1.00 86.31 85 ASP A C 1
ATOM 712 O O . ASP A 1 85 ? -8.444 5.988 14.991 1.00 86.31 85 ASP A O 1
ATOM 716 N N . TYR A 1 86 ? -10.509 5.436 15.659 1.00 87.12 86 TYR A N 1
ATOM 717 C CA . TYR A 1 86 ? -10.091 4.922 16.969 1.00 87.12 86 TYR A CA 1
ATOM 718 C C . TYR A 1 86 ? -9.164 3.704 16.885 1.00 87.12 86 TYR A C 1
ATOM 720 O O . TYR A 1 86 ? -8.335 3.523 17.772 1.00 87.12 86 TYR A O 1
ATOM 728 N N . LEU A 1 87 ? -9.298 2.899 15.830 1.00 87.69 87 LEU A N 1
ATOM 729 C CA . LEU A 1 87 ? -8.527 1.672 15.619 1.00 87.69 87 LEU A CA 1
ATOM 730 C C . LEU A 1 87 ? -7.445 1.833 14.537 1.00 87.69 87 LEU A C 1
ATOM 732 O O . LEU A 1 87 ? -6.770 0.868 14.202 1.00 87.69 87 LEU A O 1
ATOM 736 N N . ASN A 1 88 ? -7.246 3.052 14.017 1.00 88.69 88 ASN A N 1
ATOM 737 C CA . ASN A 1 88 ? -6.301 3.366 12.938 1.00 88.69 88 ASN A CA 1
ATOM 738 C C . ASN A 1 88 ? -6.524 2.567 11.638 1.00 88.69 88 ASN A C 1
ATOM 740 O O . ASN A 1 88 ? -5.587 2.409 10.858 1.00 88.69 88 ASN A O 1
ATOM 744 N N . VAL A 1 89 ? -7.743 2.087 11.378 1.00 86.94 89 VAL A N 1
ATOM 745 C CA . VAL A 1 89 ? -8.056 1.248 10.208 1.00 86.94 89 VAL A CA 1
ATOM 746 C C . VAL A 1 89 ? -7.814 2.023 8.916 1.00 86.94 89 VAL A C 1
ATOM 748 O O . VAL A 1 89 ? -7.081 1.560 8.049 1.00 86.94 89 VAL A O 1
ATOM 751 N N . ASN A 1 90 ? -8.310 3.262 8.823 1.00 86.81 90 ASN A N 1
ATOM 752 C CA . ASN A 1 90 ? -8.118 4.083 7.622 1.00 86.81 90 ASN A CA 1
ATOM 753 C C . ASN A 1 90 ? -6.642 4.453 7.424 1.00 86.81 90 ASN A C 1
ATOM 755 O O . ASN A 1 90 ? -6.174 4.637 6.300 1.00 86.81 90 ASN A O 1
ATOM 759 N N . LYS A 1 91 ? -5.902 4.628 8.526 1.00 90.25 91 LYS A N 1
ATOM 760 C CA . LYS A 1 91 ? -4.461 4.884 8.465 1.00 90.25 91 LYS A CA 1
ATOM 761 C C . LYS A 1 91 ? -3.711 3.662 7.932 1.00 90.25 91 LYS A C 1
ATOM 763 O O . LYS A 1 91 ? -2.808 3.854 7.123 1.00 90.25 91 LYS A O 1
ATOM 768 N N . ILE A 1 92 ? -4.072 2.458 8.376 1.00 93.06 92 ILE A N 1
ATOM 769 C CA . ILE A 1 92 ? -3.481 1.200 7.906 1.00 93.06 92 ILE A CA 1
ATOM 770 C C . ILE A 1 92 ? -3.773 1.012 6.417 1.00 93.06 92 ILE A C 1
ATOM 772 O O . ILE A 1 92 ? -2.825 0.928 5.648 1.00 93.06 92 ILE A O 1
ATOM 776 N N . GLU A 1 93 ? -5.034 1.106 5.992 1.00 92.31 93 GLU A N 1
ATOM 777 C CA . GLU A 1 93 ? -5.416 0.990 4.573 1.00 92.31 93 GLU A CA 1
ATOM 778 C C . GLU A 1 93 ? -4.660 1.992 3.685 1.00 92.31 9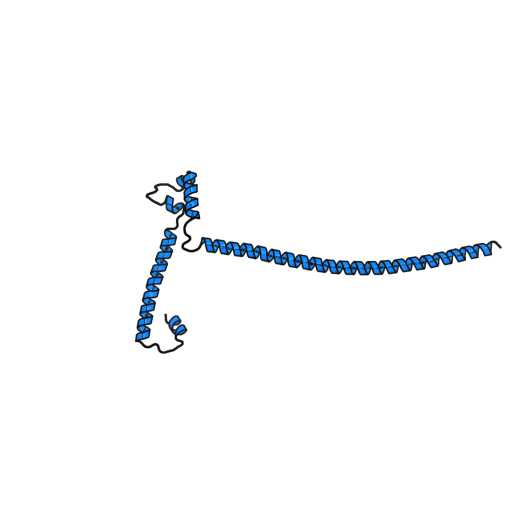3 GLU A C 1
ATOM 780 O O . GLU A 1 93 ? -4.200 1.675 2.589 1.00 92.31 93 GLU A O 1
ATOM 785 N N . LYS A 1 94 ? -4.481 3.232 4.164 1.00 93.31 94 LYS A N 1
ATOM 786 C CA . LYS A 1 94 ? -3.706 4.244 3.436 1.00 93.31 94 LYS A CA 1
ATOM 7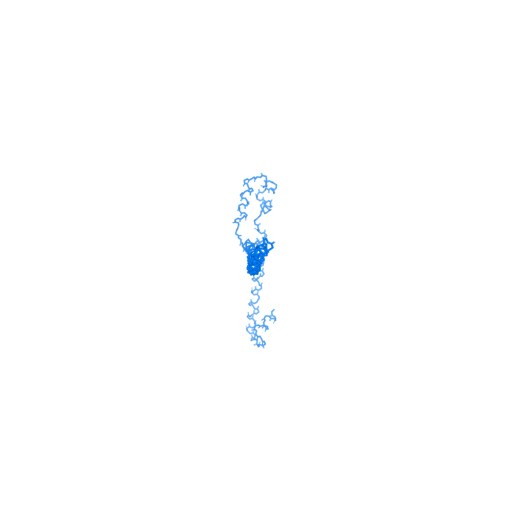87 C C . LYS A 1 94 ? -2.225 3.873 3.329 1.00 93.31 94 LYS A C 1
ATOM 789 O O . LYS A 1 94 ? -1.602 4.171 2.314 1.00 93.31 94 LYS A O 1
ATOM 794 N N . LEU A 1 95 ? -1.648 3.291 4.376 1.00 95.06 95 LEU A N 1
ATOM 795 C CA . LEU A 1 95 ? -0.257 2.843 4.362 1.00 95.06 95 LEU A CA 1
ATOM 796 C C . LEU A 1 95 ? -0.070 1.639 3.438 1.00 95.06 95 LEU A C 1
ATOM 798 O O . LEU A 1 95 ? 0.895 1.631 2.685 1.00 95.06 95 LEU A O 1
ATOM 802 N N . GLU A 1 96 ? -0.994 0.681 3.451 1.00 96.31 96 GLU A N 1
ATOM 803 C CA . GLU A 1 96 ? -0.996 -0.464 2.533 1.00 96.31 96 GLU A CA 1
ATOM 804 C C . GLU A 1 96 ? -1.047 0.003 1.082 1.00 96.31 96 GLU A C 1
ATOM 806 O O . GLU A 1 96 ? -0.185 -0.365 0.289 1.00 96.31 96 GLU A O 1
ATOM 811 N N . LYS A 1 97 ? -1.962 0.924 0.763 1.00 96.81 97 LYS A N 1
ATOM 812 C CA . LYS A 1 97 ? -2.025 1.518 -0.572 1.00 96.81 97 LYS A CA 1
ATOM 813 C C . LYS A 1 97 ? -0.718 2.216 -0.962 1.00 96.81 97 LYS A C 1
ATOM 815 O O . LYS A 1 97 ? -0.231 2.040 -2.070 1.00 96.81 97 LYS A O 1
ATOM 820 N N . ASN A 1 98 ? -0.129 2.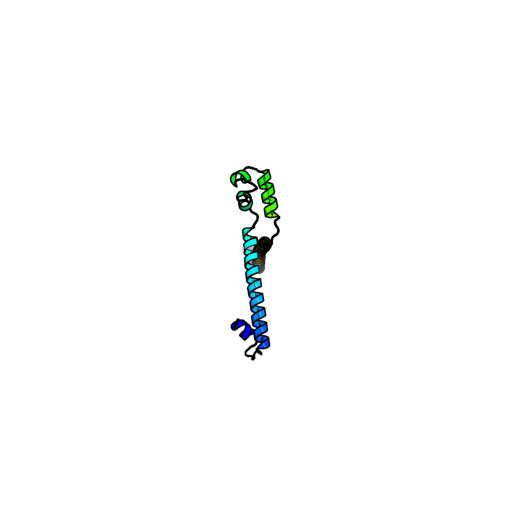996 -0.056 1.00 96.75 98 ASN A N 1
ATOM 821 C CA . ASN A 1 98 ? 1.149 3.651 -0.336 1.00 96.75 98 ASN A CA 1
ATOM 822 C C . ASN A 1 98 ? 2.276 2.633 -0.593 1.00 96.75 98 ASN A C 1
ATOM 824 O O . ASN A 1 98 ? 3.186 2.926 -1.361 1.00 96.75 98 ASN A O 1
ATOM 828 N N . ILE A 1 99 ? 2.246 1.470 0.065 1.00 97.25 99 ILE A N 1
ATOM 829 C CA . ILE A 1 99 ? 3.206 0.384 -0.171 1.00 97.25 99 ILE A CA 1
ATOM 830 C C . ILE A 1 99 ? 2.986 -0.229 -1.556 1.00 97.25 99 ILE A C 1
ATOM 832 O O . ILE A 1 99 ? 3.960 -0.468 -2.264 1.00 97.25 99 ILE A O 1
ATOM 836 N N . GLU A 1 100 ? 1.736 -0.464 -1.954 1.00 97.38 100 GLU A N 1
ATOM 837 C CA . GLU A 1 100 ? 1.401 -0.942 -3.301 1.00 97.38 100 GLU A CA 1
ATOM 838 C C . GLU A 1 100 ? 1.890 0.035 -4.375 1.00 97.38 100 GLU A C 1
ATOM 840 O O . GLU A 1 100 ? 2.652 -0.367 -5.255 1.00 97.38 100 GLU A O 1
ATOM 845 N N . ASP A 1 101 ? 1.549 1.321 -4.242 1.00 96.38 101 ASP A N 1
ATOM 846 C CA . ASP A 1 101 ? 1.978 2.381 -5.161 1.00 96.38 101 ASP A CA 1
ATOM 847 C C . ASP A 1 101 ? 3.521 2.434 -5.258 1.00 96.38 101 ASP A C 1
ATOM 849 O O . ASP A 1 101 ? 4.089 2.502 -6.350 1.00 96.38 101 ASP A O 1
ATOM 853 N N . LEU A 1 102 ? 4.222 2.335 -4.120 1.00 97.12 102 LEU A N 1
ATOM 854 C CA . LEU A 1 102 ? 5.687 2.345 -4.077 1.00 97.12 102 LEU A CA 1
ATOM 855 C C . LEU A 1 102 ? 6.303 1.104 -4.741 1.00 97.12 102 LEU A C 1
ATOM 857 O O . LEU A 1 102 ? 7.332 1.209 -5.410 1.00 97.12 102 LEU A O 1
ATOM 861 N N . ASN A 1 103 ? 5.688 -0.066 -4.574 1.00 96.56 103 ASN A N 1
ATOM 862 C CA . ASN A 1 103 ? 6.135 -1.292 -5.231 1.00 96.56 103 ASN A CA 1
ATOM 863 C C . ASN A 1 103 ? 5.976 -1.192 -6.753 1.00 96.56 103 ASN A C 1
ATOM 865 O O . ASN A 1 103 ? 6.882 -1.587 -7.486 1.00 96.56 103 ASN A O 1
ATOM 869 N N . GLU A 1 104 ? 4.868 -0.633 -7.244 1.00 96.88 104 GLU A N 1
ATOM 870 C CA . GLU A 1 104 ? 4.689 -0.397 -8.680 1.00 96.88 104 GLU A CA 1
ATOM 871 C C . GLU A 1 104 ? 5.755 0.549 -9.246 1.00 96.88 104 GLU A C 1
ATOM 873 O O . GLU A 1 104 ? 6.301 0.301 -10.324 1.00 96.88 104 GLU A O 1
ATOM 878 N N . GLU A 1 105 ? 6.066 1.636 -8.536 1.00 96.38 105 GLU A N 1
ATOM 879 C CA . GLU A 1 105 ? 7.134 2.558 -8.933 1.00 96.38 105 GLU A CA 1
ATOM 880 C C . GLU A 1 105 ? 8.506 1.879 -8.932 1.00 96.38 105 GLU A C 1
ATOM 882 O O . GLU A 1 105 ? 9.282 2.058 -9.872 1.00 96.38 105 GLU A O 1
ATOM 887 N N . TYR A 1 106 ? 8.790 1.055 -7.923 1.00 96.50 106 TYR A N 1
ATOM 888 C CA . TYR A 1 106 ? 10.027 0.287 -7.834 1.00 96.50 106 TYR A CA 1
ATOM 889 C C . TYR A 1 106 ? 10.234 -0.619 -9.056 1.00 96.50 106 TYR A C 1
ATOM 891 O O . TYR A 1 106 ? 11.302 -0.581 -9.671 1.00 96.50 106 TYR A O 1
ATOM 899 N N . TYR A 1 107 ? 9.209 -1.376 -9.461 1.00 96.75 107 TYR A N 1
ATOM 900 C CA . TYR A 1 107 ? 9.304 -2.239 -10.642 1.00 96.75 107 TYR A CA 1
ATOM 901 C C . TYR A 1 107 ? 9.504 -1.441 -11.934 1.00 96.75 107 TYR A C 1
ATOM 903 O O . TYR A 1 107 ? 10.370 -1.792 -12.730 1.00 96.75 107 TYR A O 1
ATOM 911 N N . LYS A 1 108 ? 8.817 -0.303 -12.104 1.00 96.94 108 LYS A N 1
ATOM 912 C CA . LYS A 1 108 ? 9.036 0.582 -13.266 1.00 96.94 108 LYS A CA 1
ATOM 913 C C . LYS A 1 108 ? 10.473 1.094 -13.345 1.00 96.94 108 LYS A C 1
ATOM 915 O O . LYS A 1 108 ? 11.021 1.250 -14.434 1.00 96.94 108 LYS A O 1
ATOM 920 N N . VAL A 1 109 ? 11.091 1.401 -12.204 1.00 96.69 109 VAL A N 1
ATOM 921 C CA . VAL A 1 109 ? 12.496 1.827 -12.167 1.00 96.69 109 VAL A CA 1
ATOM 922 C C . VAL A 1 109 ? 13.421 0.682 -12.572 1.00 96.69 109 VAL A C 1
ATOM 924 O O . VAL A 1 109 ? 14.354 0.920 -13.335 1.00 96.69 109 VAL A O 1
ATOM 927 N N . ILE A 1 110 ? 13.159 -0.544 -12.113 1.00 95.56 110 ILE A N 1
ATOM 928 C CA . ILE A 1 110 ? 13.918 -1.729 -12.534 1.00 95.56 110 ILE A CA 1
ATOM 929 C C . ILE A 1 110 ? 13.820 -1.936 -14.045 1.00 95.56 110 ILE A C 1
ATOM 931 O O . ILE A 1 110 ? 14.858 -2.080 -14.689 1.00 95.56 110 ILE A O 1
ATOM 935 N N . ASP A 1 111 ? 12.613 -1.895 -14.608 1.00 96.19 111 ASP A N 1
ATOM 936 C CA . ASP A 1 111 ? 12.398 -2.076 -16.047 1.00 96.19 111 ASP A CA 1
ATOM 937 C C . ASP A 1 111 ? 13.177 -1.026 -16.849 1.00 96.19 111 ASP A C 1
ATOM 939 O O . ASP A 1 111 ? 13.939 -1.364 -17.752 1.00 96.19 111 ASP A O 1
ATOM 943 N N . ASN A 1 112 ? 13.112 0.243 -16.433 1.00 96.19 112 ASN A N 1
ATOM 944 C CA . ASN A 1 112 ? 13.892 1.310 -17.060 1.00 96.19 112 ASN A CA 1
ATOM 945 C C . ASN A 1 112 ? 15.410 1.073 -16.972 1.00 96.19 112 ASN A C 1
ATOM 947 O O . ASN A 1 112 ? 16.143 1.410 -17.902 1.00 96.19 112 ASN A O 1
ATOM 951 N N . ILE A 1 113 ? 15.913 0.533 -15.855 1.00 95.44 113 ILE A N 1
ATOM 952 C CA . ILE A 1 113 ? 17.340 0.206 -15.707 1.00 95.44 113 ILE A CA 1
ATOM 953 C C . ILE A 1 113 ? 17.740 -0.888 -16.703 1.00 95.44 113 ILE A C 1
ATOM 955 O O . ILE A 1 113 ? 18.797 -0.769 -17.329 1.00 95.44 113 ILE A O 1
ATOM 959 N N . ILE A 1 114 ? 16.909 -1.922 -16.857 1.00 95.56 114 ILE A N 1
ATOM 960 C CA . ILE A 1 114 ? 17.130 -3.015 -17.811 1.00 95.56 114 ILE A CA 1
ATOM 961 C C . ILE A 1 114 ? 17.134 -2.468 -19.241 1.00 95.56 114 ILE A C 1
ATOM 963 O O . ILE A 1 114 ? 18.109 -2.676 -19.962 1.00 95.56 114 ILE A O 1
ATOM 967 N N . ASP A 1 115 ? 16.130 -1.675 -19.614 1.00 96.00 115 ASP A N 1
ATOM 968 C CA . ASP A 1 115 ? 16.028 -1.073 -20.947 1.00 96.00 115 ASP A CA 1
ATOM 969 C C . ASP A 1 115 ? 17.261 -0.221 -21.288 1.00 96.00 115 ASP A C 1
ATOM 971 O O . ASP A 1 115 ? 17.825 -0.309 -22.382 1.00 96.00 115 ASP A O 1
ATOM 975 N N . VAL A 1 116 ? 17.732 0.597 -20.340 1.00 96.12 116 VAL A N 1
ATOM 976 C CA . VAL A 1 116 ? 18.945 1.408 -20.531 1.00 96.12 116 VAL A CA 1
ATOM 977 C C . VAL A 1 116 ? 20.182 0.529 -20.708 1.00 96.12 116 VAL A C 1
ATOM 979 O O . VAL A 1 116 ? 21.066 0.869 -21.501 1.00 96.12 116 VAL A O 1
ATOM 982 N N . PHE A 1 117 ? 20.279 -0.576 -19.972 1.00 96.00 117 PHE A N 1
ATOM 983 C CA . PHE A 1 117 ? 21.395 -1.505 -20.101 1.00 96.00 117 PHE A CA 1
ATOM 984 C C . PHE A 1 117 ? 21.404 -2.181 -21.479 1.00 96.00 117 PHE A C 1
ATOM 986 O O . PHE A 1 117 ? 22.438 -2.178 -22.153 1.00 96.00 117 PHE A O 1
ATOM 993 N N . ASP A 1 118 ? 20.249 -2.654 -21.943 1.00 95.56 118 ASP A N 1
ATOM 994 C CA . ASP A 1 118 ? 20.098 -3.277 -23.259 1.00 95.56 118 ASP A CA 1
ATOM 995 C C . ASP A 1 118 ? 20.436 -2.302 -24.391 1.00 95.56 118 ASP A C 1
ATOM 997 O O . ASP A 1 118 ? 21.182 -2.644 -25.315 1.00 95.56 118 ASP A O 1
ATOM 1001 N N . LEU A 1 119 ? 19.971 -1.052 -24.295 1.00 96.38 119 LEU A N 1
ATOM 1002 C CA . LEU A 1 119 ? 20.306 -0.001 -25.258 1.00 96.38 119 LEU A CA 1
ATOM 1003 C C . LEU A 1 119 ? 21.812 0.283 -25.316 1.00 96.38 119 LEU A C 1
ATOM 1005 O O . LEU A 1 119 ? 22.361 0.484 -26.402 1.00 96.38 119 LEU A O 1
ATOM 1009 N N . ARG A 1 120 ? 22.506 0.277 -24.171 1.00 96.00 120 ARG A N 1
ATOM 1010 C CA . ARG A 1 120 ? 23.970 0.436 -24.140 1.00 96.00 120 ARG A CA 1
ATOM 1011 C C . ARG A 1 120 ? 24.670 -0.725 -24.835 1.00 96.00 120 ARG A C 1
ATOM 1013 O O . ARG A 1 120 ? 25.550 -0.487 -25.659 1.00 96.00 120 ARG A O 1
ATOM 1020 N N . MET A 1 121 ? 24.244 -1.956 -24.569 1.00 95.62 121 MET A N 1
ATOM 1021 C CA . MET A 1 121 ? 24.836 -3.144 -25.182 1.00 95.62 121 MET A CA 1
ATOM 1022 C C . MET A 1 121 ? 24.620 -3.172 -26.708 1.00 95.62 121 MET A C 1
ATOM 1024 O O . MET A 1 121 ? 25.531 -3.501 -27.475 1.00 95.62 121 MET A O 1
ATOM 1028 N N . GLN A 1 122 ? 23.436 -2.757 -27.173 1.00 96.06 122 GLN A N 1
ATOM 1029 C CA . GLN A 1 122 ? 23.166 -2.572 -28.602 1.00 96.06 122 GLN A CA 1
ATOM 1030 C C . GLN A 1 122 ? 24.055 -1.484 -29.210 1.00 96.06 122 GLN A C 1
ATOM 1032 O O . GLN A 1 122 ? 24.634 -1.696 -30.275 1.00 96.06 122 GLN A O 1
ATOM 1037 N N . SER A 1 123 ? 24.215 -0.345 -28.527 1.00 96.06 123 SER A N 1
ATOM 1038 C CA . SER A 1 123 ? 25.091 0.739 -28.985 1.00 96.06 123 SER A CA 1
ATOM 1039 C C . SER A 1 123 ? 26.538 0.273 -29.156 1.00 96.06 123 SER A C 1
ATOM 1041 O O . SER A 1 123 ? 27.160 0.580 -30.172 1.00 96.06 123 SER A O 1
ATOM 1043 N N . GLU A 1 124 ? 27.076 -0.486 -28.199 1.00 96.25 124 GLU A N 1
ATOM 1044 C CA . GLU A 1 124 ? 28.431 -1.046 -28.295 1.00 96.25 124 GLU A CA 1
ATOM 1045 C C . GLU A 1 124 ? 28.568 -2.020 -29.471 1.00 96.25 124 GLU A C 1
ATOM 1047 O O . GLU A 1 124 ? 29.581 -2.025 -30.173 1.00 96.25 124 GLU A O 1
ATOM 1052 N N . THR A 1 125 ? 27.534 -2.827 -29.717 1.00 96.19 125 THR A N 1
ATOM 1053 C CA . THR A 1 125 ? 27.503 -3.764 -30.846 1.00 96.19 125 THR A CA 1
ATOM 1054 C C . THR A 1 125 ? 27.511 -3.016 -32.177 1.00 96.19 125 THR A C 1
ATOM 1056 O O . THR A 1 125 ? 28.343 -3.305 -33.036 1.00 96.19 125 THR A O 1
ATOM 1059 N N . TYR A 1 126 ? 26.648 -2.008 -32.334 1.00 96.69 126 TYR A N 1
ATOM 1060 C CA . TYR A 1 126 ? 26.620 -1.186 -33.543 1.00 96.69 126 TYR A CA 1
ATOM 1061 C C . TYR A 1 126 ? 27.935 -0.450 -33.777 1.00 96.69 126 TYR A C 1
ATOM 1063 O O . TYR A 1 126 ? 28.378 -0.353 -34.920 1.00 96.69 126 TYR A O 1
ATOM 1071 N N . GLN A 1 127 ? 28.588 0.030 -32.718 1.00 96.88 127 GLN A N 1
ATOM 1072 C CA . GLN A 1 127 ? 29.888 0.678 -32.840 1.00 96.88 127 GLN A CA 1
ATOM 1073 C C . GLN A 1 127 ? 30.946 -0.278 -33.411 1.00 96.88 127 GLN A C 1
ATOM 1075 O O . GLN A 1 127 ? 31.634 0.088 -34.364 1.00 96.88 127 GLN A O 1
ATOM 1080 N N . LYS A 1 128 ? 31.013 -1.520 -32.914 1.00 96.31 128 LYS A N 1
ATOM 1081 C CA . LYS A 1 128 ? 31.910 -2.550 -33.467 1.00 96.31 128 LYS A CA 1
ATOM 1082 C C . LYS A 1 128 ? 31.610 -2.840 -34.937 1.00 96.31 128 LYS A C 1
ATOM 1084 O O . LYS A 1 128 ? 32.521 -2.847 -35.757 1.00 96.31 128 LYS A O 1
ATOM 1089 N N . THR A 1 129 ? 30.336 -3.003 -35.295 1.00 96.75 129 THR A N 1
ATOM 1090 C CA . THR A 1 129 ? 29.938 -3.241 -36.692 1.00 96.75 129 THR A CA 1
ATOM 1091 C C . THR A 1 129 ? 30.331 -2.081 -37.610 1.00 96.75 129 THR A C 1
ATOM 1093 O O . THR A 1 129 ? 30.773 -2.302 -38.736 1.00 96.75 129 THR A O 1
ATOM 1096 N N . ILE A 1 130 ? 30.207 -0.832 -37.151 1.00 95.75 130 ILE A N 1
ATOM 1097 C CA . ILE A 1 130 ? 30.643 0.342 -37.920 1.00 95.75 130 ILE A CA 1
ATOM 1098 C C . ILE A 1 130 ? 32.156 0.305 -38.151 1.00 95.75 130 ILE A C 1
ATOM 1100 O O . ILE A 1 130 ? 32.604 0.564 -39.268 1.00 95.75 130 ILE A O 1
ATOM 1104 N N . GLU A 1 131 ? 32.943 -0.022 -37.127 1.00 96.88 131 GLU A N 1
ATOM 1105 C CA . GLU A 1 131 ? 34.402 -0.128 -37.239 1.00 96.88 131 GLU A CA 1
ATOM 1106 C C . GLU A 1 131 ? 34.818 -1.214 -38.245 1.00 96.88 131 GLU A C 1
ATOM 1108 O O . GLU A 1 131 ? 35.640 -0.949 -39.127 1.00 96.88 131 GLU A O 1
ATOM 1113 N N . GLU A 1 132 ? 34.185 -2.389 -38.192 1.00 96.88 132 GLU A N 1
ATOM 1114 C CA . GLU A 1 132 ? 34.405 -3.486 -39.144 1.00 96.88 132 GLU A CA 1
ATOM 1115 C C . GLU A 1 132 ? 34.085 -3.065 -40.588 1.00 96.88 132 GLU A C 1
ATOM 1117 O O . GLU A 1 132 ? 34.911 -3.235 -41.492 1.00 96.88 132 GLU A O 1
ATOM 1122 N N . LEU A 1 133 ? 32.921 -2.442 -40.807 1.00 96.31 133 LEU A N 1
ATOM 1123 C CA . LEU A 1 133 ? 32.500 -1.957 -42.125 1.00 96.31 133 LEU A CA 1
ATOM 1124 C C . LEU A 1 133 ? 33.426 -0.858 -42.665 1.00 96.31 133 LEU A C 1
ATOM 1126 O O . LEU A 1 133 ? 33.696 -0.803 -43.869 1.00 96.31 133 LEU A O 1
ATOM 1130 N N . LEU A 1 134 ? 33.930 0.028 -41.801 1.00 96.56 134 LEU A N 1
ATOM 1131 C CA . LEU A 1 134 ? 34.899 1.055 -42.186 1.00 96.56 134 LEU A CA 1
ATOM 1132 C C . LEU A 1 134 ? 36.224 0.432 -42.636 1.00 96.56 134 LEU A C 1
ATOM 1134 O O . LEU A 1 134 ? 36.808 0.875 -43.635 1.00 96.56 134 LEU A O 1
ATOM 1138 N N . GLU A 1 135 ? 36.695 -0.598 -41.935 1.00 96.50 135 GLU A N 1
ATOM 1139 C CA . GLU A 1 135 ? 37.914 -1.310 -42.307 1.00 96.50 135 GLU A CA 1
ATOM 1140 C C . GLU A 1 135 ? 37.748 -2.060 -43.636 1.00 96.50 135 GLU A C 1
ATOM 1142 O O . GLU A 1 135 ? 38.618 -1.978 -44.513 1.00 96.50 135 GLU A O 1
ATOM 1147 N N . GLU A 1 136 ? 36.614 -2.730 -43.834 1.00 96.25 136 GLU A N 1
ATOM 1148 C CA . GLU A 1 136 ? 36.285 -3.397 -45.093 1.00 96.25 136 GLU A CA 1
ATOM 1149 C C . GLU A 1 136 ? 36.202 -2.397 -46.257 1.00 96.25 136 GLU A C 1
ATOM 1151 O O . GLU A 1 136 ? 36.819 -2.603 -47.307 1.00 96.25 136 GLU A O 1
ATOM 1156 N N . ASN A 1 137 ? 35.540 -1.251 -46.061 1.00 96.25 137 ASN A N 1
ATOM 1157 C CA . ASN A 1 137 ? 35.462 -0.194 -47.071 1.00 96.25 137 ASN A CA 1
ATOM 1158 C C . ASN A 1 137 ? 36.858 0.310 -47.468 1.00 96.25 137 ASN A C 1
ATOM 1160 O O . ASN A 1 137 ? 37.148 0.504 -48.652 1.00 96.25 137 ASN A O 1
ATOM 1164 N N . LYS A 1 138 ? 37.758 0.481 -46.491 1.00 96.38 138 LYS A N 1
ATOM 1165 C CA . LYS A 1 138 ? 39.150 0.877 -46.741 1.00 96.38 138 LYS A CA 1
ATOM 1166 C C . LYS A 1 138 ? 39.892 -0.172 -47.573 1.00 96.38 138 LYS A C 1
ATOM 1168 O O . LYS A 1 138 ? 40.582 0.200 -48.525 1.00 96.38 138 LYS A O 1
ATOM 1173 N N . LYS A 1 139 ? 39.725 -1.463 -47.262 1.00 95.94 139 LYS A N 1
ATOM 1174 C CA . LYS A 1 139 ? 40.303 -2.574 -48.040 1.00 95.94 139 LYS A CA 1
ATOM 1175 C C . LYS A 1 139 ? 39.788 -2.561 -49.480 1.00 95.94 139 LYS A C 1
ATOM 1177 O O . LYS A 1 139 ? 40.594 -2.559 -50.409 1.00 95.94 139 LYS A O 1
ATOM 1182 N N . LEU A 1 140 ? 38.476 -2.443 -49.678 1.00 95.06 140 LEU A N 1
ATOM 1183 C CA . LEU A 1 140 ? 37.864 -2.370 -51.009 1.00 95.06 140 LEU A CA 1
ATOM 1184 C C . LEU A 1 140 ? 38.371 -1.169 -51.815 1.00 95.06 140 LEU A C 1
ATOM 1186 O O . LEU A 1 140 ? 38.733 -1.318 -52.982 1.00 95.06 140 LEU A O 1
ATOM 1190 N N . ARG A 1 141 ? 38.478 0.015 -51.198 1.00 94.56 141 ARG A N 1
ATOM 1191 C CA . ARG A 1 141 ? 39.051 1.205 -51.853 1.00 94.56 141 ARG A CA 1
ATOM 1192 C C . ARG A 1 141 ? 40.490 0.980 -52.314 1.00 94.56 141 ARG A C 1
ATOM 1194 O O . ARG A 1 141 ? 40.853 1.459 -53.388 1.00 94.56 141 ARG A O 1
ATOM 1201 N N . ASN A 1 142 ? 41.303 0.275 -51.529 1.00 94.69 142 ASN A N 1
ATOM 1202 C CA . ASN A 1 142 ? 42.673 -0.055 -51.922 1.00 94.69 142 ASN A CA 1
ATOM 1203 C C . ASN A 1 142 ? 42.691 -1.002 -53.126 1.00 94.69 142 ASN A C 1
ATOM 1205 O O . ASN A 1 142 ? 43.368 -0.704 -54.107 1.00 94.69 142 ASN A O 1
ATOM 1209 N N . VAL A 1 143 ? 41.871 -2.057 -53.111 1.00 95.56 143 VAL A N 1
ATOM 1210 C CA . VAL A 1 143 ? 41.736 -2.983 -54.249 1.00 95.56 143 VAL A CA 1
ATOM 1211 C C . VAL A 1 143 ? 41.294 -2.243 -55.515 1.00 95.56 143 VAL A C 1
ATOM 1213 O O . VAL A 1 143 ? 41.868 -2.447 -56.582 1.00 95.56 143 VAL A O 1
ATOM 1216 N N . VAL A 1 144 ? 40.314 -1.338 -55.418 1.00 94.75 144 VAL A N 1
ATOM 1217 C CA . VAL A 1 144 ? 39.866 -0.525 -56.563 1.00 94.75 144 VAL A CA 1
ATOM 1218 C C . VAL A 1 144 ? 41.006 0.334 -57.112 1.00 94.75 144 VAL A C 1
ATOM 1220 O O . VAL A 1 144 ? 41.206 0.376 -58.326 1.00 94.75 144 VAL A O 1
ATOM 1223 N N . LYS A 1 145 ? 41.790 0.986 -56.242 1.00 95.06 145 LYS A N 1
ATOM 1224 C CA . LYS A 1 145 ? 42.960 1.775 -56.663 1.00 95.06 145 LYS A CA 1
ATOM 1225 C C . LYS A 1 145 ? 44.001 0.915 -57.376 1.00 95.06 145 LYS A C 1
ATOM 1227 O O . LYS A 1 145 ? 44.481 1.315 -58.434 1.00 95.06 145 LYS A O 1
ATOM 1232 N N . GLU A 1 146 ? 44.324 -0.258 -56.838 1.00 94.19 146 GLU A N 1
ATOM 1233 C CA . GLU A 1 146 ? 45.263 -1.197 -57.462 1.00 94.19 146 GLU A CA 1
ATOM 1234 C C . GLU A 1 146 ? 44.780 -1.633 -58.845 1.00 94.19 146 GLU A C 1
ATOM 1236 O O . GLU A 1 146 ? 45.525 -1.536 -59.822 1.00 94.19 146 GLU A O 1
ATOM 1241 N N . LYS A 1 147 ? 43.506 -2.029 -58.962 1.00 93.81 147 LYS A N 1
ATOM 1242 C CA . LYS A 1 147 ? 42.907 -2.404 -60.249 1.00 93.81 147 LYS A CA 1
ATOM 1243 C C . LYS A 1 147 ? 42.922 -1.248 -61.244 1.00 93.81 147 LYS A C 1
ATOM 1245 O O . LYS A 1 147 ? 43.216 -1.474 -62.416 1.00 93.81 147 LYS A O 1
ATOM 1250 N N . GLN A 1 148 ? 42.679 -0.018 -60.795 1.00 93.56 148 GLN A N 1
ATOM 1251 C CA . GLN A 1 148 ? 42.755 1.162 -61.655 1.00 93.56 148 GLN A CA 1
ATOM 1252 C C . GLN A 1 148 ? 44.176 1.395 -62.188 1.00 93.56 148 GLN A C 1
ATOM 1254 O O . GLN A 1 148 ? 44.342 1.711 -63.367 1.00 93.56 148 GLN A O 1
ATOM 1259 N N . ILE A 1 149 ? 45.203 1.202 -61.353 1.00 93.62 149 ILE A N 1
ATOM 1260 C CA . ILE A 1 149 ? 46.609 1.271 -61.778 1.00 93.62 149 ILE A CA 1
ATOM 1261 C C . ILE A 1 149 ? 46.895 0.191 -62.827 1.00 93.62 149 ILE A C 1
ATOM 1263 O O . ILE A 1 149 ? 47.456 0.497 -63.880 1.00 93.62 149 ILE A O 1
ATOM 1267 N N . THR A 1 150 ? 46.462 -1.053 -62.590 1.00 93.62 150 THR A N 1
ATOM 1268 C CA . THR A 1 150 ? 46.635 -2.151 -63.554 1.00 93.62 150 THR A CA 1
ATOM 1269 C C . THR A 1 150 ? 45.977 -1.836 -64.899 1.00 93.62 150 THR A C 1
ATOM 1271 O O . THR A 1 150 ? 46.611 -1.993 -65.940 1.00 93.62 150 THR A O 1
ATOM 1274 N N . ILE A 1 151 ? 44.734 -1.340 -64.892 1.00 92.62 151 ILE A N 1
ATOM 1275 C CA . ILE A 1 151 ? 44.008 -0.941 -66.108 1.00 92.62 151 ILE A CA 1
ATOM 1276 C C . ILE A 1 151 ? 44.766 0.158 -66.860 1.00 92.62 151 ILE A C 1
ATOM 1278 O O . ILE A 1 151 ? 44.913 0.083 -68.080 1.00 92.62 151 ILE A O 1
ATOM 1282 N N . ASN A 1 152 ? 45.267 1.171 -66.153 1.00 91.69 152 ASN A N 1
ATOM 1283 C CA . ASN A 1 152 ? 46.014 2.265 -66.771 1.00 91.69 152 ASN A CA 1
ATOM 1284 C C . ASN A 1 152 ? 47.312 1.770 -67.430 1.00 91.69 152 ASN A C 1
ATOM 1286 O O . ASN A 1 152 ? 47.611 2.174 -68.554 1.00 91.69 152 ASN A O 1
ATOM 1290 N N . ASN A 1 153 ? 48.042 0.862 -66.776 1.00 91.31 153 ASN A N 1
ATOM 1291 C CA . ASN A 1 153 ? 49.257 0.263 -67.331 1.00 91.31 153 ASN A CA 1
ATOM 1292 C C . ASN A 1 153 ? 48.957 -0.557 -68.594 1.00 91.31 153 ASN A C 1
ATOM 1294 O O . ASN A 1 153 ? 49.566 -0.312 -69.633 1.00 91.31 153 ASN A O 1
ATOM 1298 N N . LEU A 1 154 ? 47.953 -1.440 -68.546 1.00 89.12 154 LEU A N 1
ATOM 1299 C CA . LEU A 1 154 ? 47.524 -2.239 -69.702 1.00 89.12 154 LEU A CA 1
ATOM 1300 C C . LEU A 1 154 ? 47.073 -1.360 -70.878 1.00 89.12 154 LEU A C 1
ATOM 1302 O O . LEU A 1 154 ? 47.412 -1.632 -72.029 1.00 89.12 154 LEU A O 1
ATOM 1306 N N . ASN A 1 155 ? 46.344 -0.274 -70.608 1.00 87.56 155 ASN A N 1
ATOM 1307 C CA . ASN A 1 155 ? 45.938 0.685 -71.638 1.00 87.56 155 ASN A CA 1
ATOM 1308 C C . ASN A 1 155 ? 47.139 1.381 -72.295 1.00 87.56 155 ASN A C 1
ATOM 1310 O O . ASN A 1 155 ? 47.119 1.627 -73.504 1.00 87.56 155 ASN A O 1
ATOM 1314 N N . ASN A 1 156 ? 48.179 1.703 -71.525 1.00 84.19 156 ASN A N 1
ATOM 1315 C CA . ASN A 1 156 ? 49.406 2.297 -72.053 1.00 84.19 156 ASN A CA 1
ATOM 1316 C C . ASN A 1 156 ? 50.203 1.292 -72.900 1.00 84.19 156 ASN A C 1
ATOM 1318 O O . ASN A 1 156 ? 50.657 1.647 -73.987 1.00 84.19 156 ASN A O 1
ATOM 1322 N N . GLU A 1 157 ? 50.307 0.034 -72.470 1.00 82.94 157 GLU A N 1
ATOM 1323 C CA . GLU A 1 157 ? 50.929 -1.041 -73.256 1.00 82.94 157 GLU A CA 1
ATOM 1324 C C . GLU A 1 157 ? 50.191 -1.288 -74.579 1.00 82.94 157 GLU A C 1
ATOM 1326 O O . GLU A 1 157 ? 50.816 -1.346 -75.638 1.00 82.94 157 GLU A O 1
ATOM 1331 N N . LEU A 1 158 ? 48.854 -1.339 -74.554 1.00 80.25 158 LEU A N 1
ATOM 1332 C CA . LEU A 1 158 ? 48.012 -1.466 -75.749 1.00 80.25 158 LEU A CA 1
ATOM 1333 C C . LEU A 1 158 ? 48.223 -0.318 -76.744 1.00 80.25 158 LEU A C 1
ATOM 1335 O O . LEU A 1 158 ? 48.268 -0.551 -77.955 1.00 80.25 158 LEU A O 1
ATOM 1339 N N . LYS A 1 159 ? 48.351 0.922 -76.254 1.00 76.88 159 LYS A N 1
ATOM 1340 C CA . LYS A 1 159 ? 48.665 2.087 -77.097 1.00 76.88 159 LYS A CA 1
ATOM 1341 C C . LYS A 1 159 ? 50.038 1.939 -77.751 1.00 76.88 159 LYS A C 1
ATOM 1343 O O . LYS A 1 159 ? 50.142 2.109 -78.964 1.00 76.88 159 LYS A O 1
ATOM 1348 N N . SER A 1 160 ? 51.057 1.559 -76.984 1.00 72.25 160 SER A N 1
ATOM 1349 C CA . SER A 1 160 ? 52.414 1.324 -77.495 1.00 72.25 160 SER A CA 1
ATOM 1350 C C . SER A 1 160 ? 52.453 0.203 -78.539 1.00 72.25 160 SER A C 1
ATOM 1352 O O . SER A 1 160 ? 53.060 0.358 -79.597 1.00 72.25 160 SER A O 1
ATOM 1354 N N . TYR A 1 161 ? 51.735 -0.897 -78.304 1.00 69.50 161 TYR A N 1
ATOM 1355 C CA . TYR A 1 161 ? 51.662 -2.026 -79.233 1.00 69.50 161 TYR A CA 1
ATOM 1356 C C . TYR A 1 161 ? 50.978 -1.657 -80.561 1.00 69.50 161 TYR A C 1
ATOM 1358 O O . TYR A 1 161 ? 51.417 -2.077 -81.633 1.00 69.50 161 TYR A O 1
ATOM 1366 N N . LYS A 1 162 ? 49.929 -0.821 -80.520 1.00 68.69 162 LYS A N 1
ATOM 1367 C CA . LYS A 1 162 ? 49.278 -0.288 -81.732 1.00 68.69 162 LYS A CA 1
ATOM 1368 C C . LYS A 1 162 ? 50.208 0.605 -82.557 1.00 68.69 162 LYS A C 1
ATOM 1370 O O . LYS A 1 162 ? 50.140 0.553 -83.778 1.00 68.69 162 LYS A O 1
ATOM 1375 N N . ILE A 1 163 ? 51.082 1.383 -81.916 1.00 63.81 163 ILE A N 1
ATOM 1376 C CA . ILE A 1 163 ? 52.071 2.227 -82.609 1.00 63.81 163 ILE A CA 1
ATOM 1377 C C . ILE A 1 163 ? 53.114 1.366 -83.335 1.00 63.81 163 ILE A C 1
ATOM 1379 O O . ILE A 1 163 ? 53.482 1.679 -84.463 1.00 63.81 163 ILE A O 1
ATOM 1383 N N . ILE A 1 164 ? 53.556 0.265 -82.720 1.00 61.25 164 ILE A N 1
ATOM 1384 C CA . ILE A 1 164 ? 54.539 -0.652 -83.318 1.00 61.25 164 ILE A CA 1
ATOM 1385 C C . ILE A 1 164 ? 53.952 -1.394 -84.527 1.00 61.25 164 ILE A C 1
ATOM 1387 O O . ILE A 1 164 ? 54.645 -1.553 -85.519 1.00 61.25 164 ILE A O 1
ATOM 1391 N N . LYS A 1 165 ? 52.675 -1.802 -84.484 1.00 57.78 165 LYS A N 1
ATOM 1392 C CA . LYS A 1 165 ? 51.999 -2.480 -85.611 1.00 57.78 165 LYS A CA 1
ATOM 1393 C C . LYS A 1 165 ? 51.671 -1.580 -86.813 1.00 57.78 165 LYS A C 1
ATOM 1395 O O . LYS A 1 165 ? 51.283 -2.106 -87.850 1.00 57.78 165 LYS A O 1
ATOM 1400 N N . LEU A 1 166 ? 51.741 -0.257 -86.658 1.00 53.97 166 LEU A N 1
ATOM 1401 C CA . LEU A 1 166 ? 51.480 0.720 -87.725 1.00 53.97 166 LEU A CA 1
ATOM 1402 C C . LEU A 1 166 ? 52.763 1.194 -88.435 1.00 53.97 166 LEU A C 1
ATOM 1404 O O . LEU A 1 166 ? 52.669 1.995 -89.364 1.00 53.97 166 LEU A O 1
ATOM 1408 N N . ARG A 1 167 ? 53.938 0.733 -87.989 1.00 44.03 167 ARG A N 1
ATOM 1409 C CA . ARG A 1 167 ? 55.223 0.872 -88.687 1.00 44.03 167 ARG A CA 1
ATOM 1410 C C . ARG A 1 167 ? 55.548 -0.412 -89.433 1.00 44.03 167 ARG A C 1
ATOM 1412 O O . ARG A 1 167 ? 56.172 -0.284 -90.505 1.00 44.03 167 ARG A O 1
#

Organism: NCBI:txid29372